Protein AF-A0A8J4CPH7-F1 (afdb_monomer_lite)

Radius of gyration: 21.32 Å; chains: 1; bounding box: 44×26×63 Å

Foldseek 3Di:
DPPPDDDPVVVQADDLQQFKWKWFWAFDQDPVGDTGDIDTGGPDDDDDDPVRVQVVQQVQADKDKDFPPDPDPPDPPPPPDDPDPPPPPPPDDPVRIDIDGPDGDDDGHDDDDCPPTDMDIDDDD

pLDDT: mean 85.83, std 19.49, range [38.91, 98.56]

Sequence (125 aa):
MPAGAEIRLGELLPPAKVREYVTYEGSLTTPPCTEGLLWHVMLHNQKISRAQWTKYKTAVSFKDCDLKNGTGTAGHRRHHHRRLLAEEESAGNPDDYTCKVAAYGFNYRSSQLLYGRTIKLARVN

Structure (mmCIF, N/CA/C/O backbone):
data_AF-A0A8J4CPH7-F1
#
_entry.id   AF-A0A8J4CPH7-F1
#
loop_
_atom_site.group_PDB
_atom_site.id
_atom_site.type_symbol
_atom_site.label_atom_id
_atom_site.label_alt_id
_atom_site.label_comp_id
_atom_site.label_asym_id
_atom_site.label_entity_id
_atom_site.label_seq_id
_atom_site.pdbx_PDB_ins_code
_atom_site.Cartn_x
_atom_site.Cartn_y
_atom_site.Cartn_z
_atom_site.occupancy
_atom_site.B_iso_or_equiv
_atom_site.auth_seq_id
_atom_site.auth_comp_id
_atom_site.auth_asym_id
_atom_site.auth_atom_id
_atom_site.pdbx_PDB_model_num
ATOM 1 N N . MET A 1 1 ? 16.214 -12.696 -2.357 1.00 66.44 1 MET A N 1
ATOM 2 C CA . MET A 1 1 ? 16.879 -12.135 -1.159 1.00 66.44 1 MET A CA 1
ATOM 3 C C . MET A 1 1 ? 18.238 -12.796 -1.017 1.00 66.44 1 MET A C 1
ATOM 5 O O . MET A 1 1 ? 18.342 -13.946 -1.428 1.00 66.44 1 MET A O 1
ATOM 9 N N . PRO A 1 2 ? 19.265 -12.105 -0.501 1.00 84.31 2 PRO A N 1
ATOM 10 C CA . PRO A 1 2 ? 20.546 -12.740 -0.204 1.00 84.31 2 PRO A CA 1
ATOM 11 C C . PRO A 1 2 ? 20.351 -13.954 0.713 1.00 84.31 2 PRO A C 1
ATOM 13 O O . PRO A 1 2 ? 19.439 -13.956 1.543 1.00 84.31 2 PRO A O 1
ATOM 16 N N . ALA A 1 3 ? 21.190 -14.979 0.563 1.00 88.06 3 ALA A N 1
ATOM 17 C CA . ALA A 1 3 ? 21.174 -16.127 1.462 1.00 88.06 3 ALA A CA 1
ATOM 18 C C . ALA A 1 3 ? 21.402 -15.660 2.912 1.00 88.06 3 ALA A C 1
ATOM 20 O O . ALA A 1 3 ? 22.276 -14.834 3.167 1.00 88.06 3 ALA A O 1
ATOM 21 N N . GLY A 1 4 ? 20.581 -16.149 3.844 1.00 92.00 4 GLY A N 1
ATOM 22 C CA . GLY A 1 4 ? 20.634 -15.754 5.256 1.00 92.00 4 GLY A CA 1
ATOM 23 C C . GLY A 1 4 ? 19.980 -14.408 5.592 1.00 92.00 4 GLY A C 1
ATOM 24 O O . GLY A 1 4 ? 20.037 -13.986 6.742 1.00 92.00 4 GLY A O 1
ATOM 25 N N . ALA A 1 5 ? 19.347 -13.723 4.635 1.00 93.25 5 ALA A N 1
ATOM 26 C CA . ALA A 1 5 ? 18.596 -12.509 4.941 1.00 93.25 5 ALA A CA 1
ATOM 27 C C . ALA A 1 5 ? 17.302 -12.834 5.713 1.00 93.25 5 ALA A C 1
ATOM 29 O O . ALA A 1 5 ? 16.463 -13.600 5.239 1.00 93.25 5 ALA A O 1
ATOM 30 N N . GLU A 1 6 ? 17.122 -12.200 6.871 1.00 94.94 6 GLU A N 1
ATOM 31 C CA . GLU A 1 6 ? 15.942 -12.327 7.731 1.00 94.94 6 GLU A CA 1
ATOM 32 C C . GLU A 1 6 ? 15.067 -11.066 7.635 1.00 94.94 6 GLU A C 1
ATOM 34 O O . GLU A 1 6 ? 15.574 -9.943 7.598 1.00 94.94 6 GLU A O 1
ATOM 39 N N . ILE A 1 7 ? 13.742 -11.240 7.619 1.00 94.75 7 ILE A N 1
ATOM 40 C CA . ILE A 1 7 ? 12.777 -10.142 7.738 1.00 94.75 7 ILE A CA 1
ATOM 41 C C . ILE A 1 7 ? 11.922 -10.382 8.978 1.00 94.75 7 ILE A C 1
ATOM 43 O O . ILE A 1 7 ? 11.138 -11.329 9.041 1.00 94.75 7 ILE A O 1
ATOM 47 N N . ARG A 1 8 ? 12.019 -9.474 9.947 1.00 94.38 8 ARG A N 1
ATOM 48 C CA . ARG A 1 8 ? 11.253 -9.536 11.194 1.00 94.38 8 ARG A CA 1
ATOM 49 C C . ARG A 1 8 ? 9.858 -8.951 11.011 1.00 94.38 8 ARG A C 1
ATOM 51 O O . ARG A 1 8 ? 9.594 -7.806 11.366 1.00 94.38 8 ARG A O 1
ATOM 58 N N . LEU A 1 9 ? 8.945 -9.746 10.453 1.00 94.62 9 LEU A N 1
ATOM 59 C CA . LEU A 1 9 ? 7.572 -9.309 10.155 1.00 94.62 9 LEU A CA 1
ATOM 60 C C . LEU A 1 9 ? 6.832 -8.761 11.387 1.00 94.62 9 LEU A C 1
ATOM 62 O O . LEU A 1 9 ? 6.099 -7.782 11.276 1.00 94.62 9 LEU A O 1
ATOM 66 N N . GLY A 1 10 ? 7.058 -9.343 12.569 1.00 95.31 10 GLY A N 1
ATOM 67 C CA . GLY A 1 10 ? 6.442 -8.879 13.816 1.00 95.31 10 GLY A CA 1
ATOM 68 C C . GLY A 1 10 ? 6.849 -7.458 14.225 1.00 95.31 10 GLY A C 1
ATOM 69 O O . GLY A 1 10 ? 6.051 -6.770 14.857 1.00 95.31 10 GLY A O 1
ATOM 70 N N . GLU A 1 11 ? 8.043 -7.006 13.825 1.00 95.00 11 GLU A N 1
ATOM 71 C CA . GLU A 1 11 ? 8.552 -5.648 14.076 1.00 95.00 11 GLU A CA 1
ATOM 72 C C . GLU A 1 11 ? 8.043 -4.631 13.035 1.00 95.00 11 GLU A C 1
ATOM 74 O O . GLU A 1 11 ? 8.071 -3.421 13.267 1.00 95.00 11 GLU A O 1
ATOM 79 N N . LEU A 1 12 ? 7.524 -5.105 11.894 1.00 96.25 12 LEU A N 1
ATOM 80 C CA . LEU A 1 12 ? 6.823 -4.261 10.920 1.00 96.25 12 LEU A CA 1
ATOM 81 C C . LEU A 1 12 ? 5.389 -3.940 11.352 1.00 96.25 12 LEU A C 1
ATOM 83 O O . LEU A 1 12 ? 4.796 -2.992 10.843 1.00 96.25 12 LEU A O 1
ATOM 87 N N . LEU A 1 13 ? 4.824 -4.708 12.283 1.00 96.50 13 LEU A N 1
ATOM 88 C CA . LEU A 1 13 ? 3.544 -4.379 12.896 1.00 96.50 13 LEU A CA 1
ATOM 89 C C . LEU A 1 13 ? 3.743 -3.324 13.992 1.00 96.50 13 LEU A C 1
ATOM 91 O O . LEU A 1 13 ? 4.783 -3.323 14.657 1.00 96.50 13 LEU A O 1
ATOM 95 N N . PRO A 1 14 ? 2.737 -2.473 14.260 1.00 95.94 14 PRO A N 1
ATOM 96 C CA . PRO A 1 14 ? 2.755 -1.637 15.451 1.00 95.94 14 PRO A CA 1
ATOM 97 C C . PRO A 1 14 ? 2.973 -2.488 16.713 1.00 95.94 14 PRO A C 1
ATOM 99 O O . PRO A 1 14 ? 2.555 -3.657 16.753 1.00 95.94 14 PRO A O 1
ATOM 102 N N . PRO A 1 15 ? 3.612 -1.942 17.760 1.00 94.31 15 PRO A N 1
ATOM 103 C CA . PRO A 1 15 ? 3.747 -2.636 19.035 1.00 94.31 15 PRO A CA 1
ATOM 104 C C . PRO A 1 15 ? 2.385 -3.099 19.557 1.00 94.31 15 PRO A C 1
ATOM 106 O O . PRO A 1 15 ? 1.399 -2.388 19.409 1.00 94.31 15 PRO A O 1
ATOM 109 N N . ALA A 1 16 ? 2.324 -4.268 20.201 1.00 92.62 16 ALA A N 1
ATOM 110 C CA . ALA A 1 16 ? 1.059 -4.888 20.624 1.00 92.62 16 ALA A CA 1
ATOM 111 C C . ALA A 1 16 ? 0.149 -3.970 21.465 1.00 92.62 16 ALA A C 1
ATOM 113 O O . ALA A 1 16 ? -1.067 -4.069 21.370 1.00 92.62 16 ALA A O 1
ATOM 114 N N . LYS A 1 17 ? 0.745 -3.047 22.231 1.00 94.12 17 LYS A N 1
ATOM 115 C CA . LYS A 1 17 ? 0.045 -2.064 23.073 1.00 94.12 17 LYS A CA 1
ATOM 116 C C . LYS A 1 17 ? -0.696 -0.968 22.288 1.00 94.12 17 LYS A C 1
ATOM 118 O O . LYS A 1 17 ? -1.429 -0.212 22.902 1.00 94.12 17 LYS A O 1
ATOM 123 N N . VAL A 1 18 ? -0.458 -0.854 20.978 1.00 95.12 18 VAL A N 1
ATOM 124 C CA . VAL A 1 18 ? -1.007 0.186 20.085 1.00 95.12 18 VAL A CA 1
ATOM 125 C C . VAL A 1 18 ? -1.458 -0.412 18.740 1.00 95.12 18 VAL A C 1
ATOM 127 O O . VAL A 1 18 ? -1.173 0.104 17.658 1.00 95.12 18 VAL A O 1
ATOM 130 N N . ARG A 1 19 ? -2.086 -1.594 18.787 1.00 95.94 19 ARG A N 1
ATOM 131 C CA . ARG A 1 19 ? -2.665 -2.286 17.621 1.00 95.94 19 ARG A CA 1
ATOM 132 C C . ARG A 1 19 ? -4.160 -2.019 17.469 1.00 95.94 19 ARG A C 1
ATOM 134 O O . ARG A 1 19 ? -4.928 -2.936 17.191 1.00 95.94 19 ARG A O 1
ATOM 141 N N . GLU A 1 20 ? -4.584 -0.777 17.633 1.00 97.94 20 GLU A N 1
ATOM 142 C CA . GLU A 1 20 ? -5.903 -0.342 17.198 1.00 97.94 20 GLU A CA 1
ATOM 143 C C . GLU A 1 20 ? -5.982 -0.433 15.675 1.00 97.94 20 GLU A C 1
ATOM 145 O O . GLU A 1 20 ? -5.062 -0.028 14.953 1.00 97.94 20 GLU A O 1
ATOM 150 N N . TYR A 1 21 ? -7.092 -0.959 15.171 1.00 98.19 21 TYR A N 1
ATOM 151 C CA . TYR A 1 21 ? -7.318 -1.086 13.739 1.00 98.19 21 TYR A CA 1
ATOM 152 C C . TYR A 1 21 ? -8.775 -0.839 13.386 1.00 98.19 21 TYR A C 1
ATOM 154 O O . TYR A 1 21 ? -9.689 -1.011 14.194 1.00 98.19 21 TYR A O 1
ATOM 162 N N . VAL A 1 22 ? -8.988 -0.459 12.135 1.00 98.38 22 VAL A N 1
ATOM 163 C CA . VAL A 1 22 ? -10.306 -0.447 11.515 1.00 98.38 22 VAL A CA 1
ATOM 164 C C . VAL A 1 22 ? -10.461 -1.700 10.664 1.00 98.38 22 VAL A C 1
ATOM 166 O O . VAL A 1 22 ? -9.536 -2.086 9.947 1.00 98.38 22 VAL A O 1
ATOM 169 N N . THR A 1 23 ? -11.631 -2.330 10.737 1.00 98.50 23 THR A N 1
ATOM 170 C CA . THR A 1 23 ? -11.958 -3.519 9.950 1.00 98.50 23 THR A CA 1
ATOM 171 C C . THR A 1 23 ? -13.245 -3.356 9.153 1.00 98.50 23 THR A C 1
ATOM 173 O O . THR A 1 23 ? -14.194 -2.707 9.607 1.00 98.50 23 THR A O 1
ATOM 176 N N . TYR A 1 24 ? -13.239 -3.903 7.937 1.00 98.19 24 TYR A N 1
ATOM 177 C CA . TYR A 1 24 ? -14.347 -3.876 6.985 1.00 98.19 24 TYR A CA 1
ATOM 178 C C . TYR A 1 24 ? -14.177 -4.976 5.925 1.00 98.19 24 TYR A C 1
ATOM 180 O O . TYR A 1 24 ? -13.063 -5.439 5.668 1.00 98.19 24 TYR A O 1
ATOM 188 N N . GLU A 1 25 ? -15.274 -5.375 5.285 1.00 98.19 25 GLU A N 1
ATOM 189 C CA . GLU A 1 25 ? -15.242 -6.254 4.111 1.00 98.19 25 GLU A CA 1
ATOM 190 C C . GLU A 1 25 ? -14.881 -5.459 2.853 1.00 98.19 25 GLU A C 1
ATOM 192 O O . GLU A 1 25 ? -15.449 -4.398 2.578 1.00 98.19 25 GLU A O 1
ATOM 197 N N . GLY A 1 26 ? -13.933 -5.965 2.073 1.00 97.56 26 GLY A N 1
ATOM 198 C CA . GLY A 1 26 ? -13.431 -5.295 0.883 1.00 97.56 26 GLY A CA 1
ATOM 199 C C . GLY A 1 26 ? -12.973 -6.264 -0.196 1.00 97.56 26 GLY A C 1
ATOM 200 O O . GLY A 1 26 ? -13.411 -7.412 -0.273 1.00 97.56 26 GLY A O 1
ATOM 201 N N . SER A 1 27 ? -12.084 -5.769 -1.052 1.00 98.19 27 SER A N 1
ATOM 202 C CA . SER A 1 27 ? -11.607 -6.477 -2.236 1.00 98.19 27 SER A CA 1
ATOM 203 C C . SER A 1 27 ? -10.089 -6.496 -2.320 1.00 98.19 27 SER A C 1
ATOM 205 O O . SER A 1 27 ? -9.403 -5.776 -1.589 1.00 98.19 27 SER A O 1
ATOM 207 N N . LEU A 1 28 ? -9.561 -7.252 -3.280 1.00 98.44 28 LEU A N 1
ATOM 208 C CA . LEU A 1 28 ? -8.201 -7.046 -3.763 1.00 98.44 28 LEU A CA 1
ATOM 209 C C . LEU A 1 28 ? -8.071 -5.624 -4.337 1.00 98.44 28 LEU A C 1
ATOM 211 O O . LEU A 1 28 ? -8.984 -5.103 -4.991 1.00 98.44 28 LEU A O 1
ATOM 215 N N . THR A 1 29 ? -6.933 -4.975 -4.087 1.00 97.69 29 THR A N 1
ATOM 216 C CA . THR A 1 29 ? -6.614 -3.642 -4.633 1.00 97.69 29 THR A CA 1
ATOM 217 C C . THR A 1 29 ? -5.910 -3.714 -5.988 1.00 97.69 29 THR A C 1
ATOM 219 O O . THR A 1 29 ? -5.656 -2.680 -6.603 1.00 97.69 29 THR A O 1
ATOM 222 N N . THR A 1 30 ? -5.657 -4.926 -6.475 1.00 97.00 30 THR A N 1
ATOM 223 C CA . THR A 1 30 ? -5.124 -5.249 -7.799 1.00 97.00 30 THR A CA 1
ATOM 224 C C . THR A 1 30 ? -6.115 -6.139 -8.551 1.00 97.00 30 THR A C 1
ATOM 226 O O . THR A 1 30 ? -6.896 -6.845 -7.902 1.00 97.00 30 THR A O 1
ATOM 229 N N . PRO A 1 31 ? -6.092 -6.153 -9.898 1.00 97.62 31 PRO A N 1
ATOM 230 C CA . PRO A 1 31 ? -6.845 -7.134 -10.677 1.00 97.62 31 PRO A CA 1
ATOM 231 C C . PRO A 1 31 ? -6.613 -8.565 -10.148 1.00 97.62 31 PRO A C 1
ATOM 233 O O . PRO A 1 31 ? -5.489 -8.872 -9.744 1.00 97.62 31 PRO A O 1
ATOM 236 N N . PRO A 1 32 ? -7.652 -9.421 -10.090 1.00 96.69 32 PRO A N 1
ATOM 237 C CA . PRO A 1 32 ? -9.006 -9.231 -10.628 1.00 96.69 32 PRO A CA 1
ATOM 238 C C . PRO A 1 32 ? -9.977 -8.458 -9.710 1.00 96.69 32 PRO A C 1
ATOM 240 O O . PRO A 1 32 ? -11.171 -8.425 -9.985 1.00 96.69 32 PRO A O 1
ATOM 243 N N . CYS A 1 33 ? -9.500 -7.812 -8.639 1.00 96.56 33 CYS A N 1
ATOM 244 C CA . CYS A 1 33 ? -10.325 -7.015 -7.719 1.00 96.56 33 CYS A CA 1
ATOM 245 C C . CYS A 1 33 ? -11.420 -7.818 -6.985 1.00 96.56 33 CYS A C 1
ATOM 247 O O . CYS A 1 33 ? -12.439 -7.244 -6.609 1.00 96.56 33 CYS A O 1
ATOM 249 N N . THR A 1 34 ? -11.217 -9.122 -6.769 1.00 97.56 34 THR A N 1
ATOM 250 C CA . THR A 1 34 ? -12.178 -10.013 -6.094 1.00 97.56 34 THR A CA 1
ATOM 251 C C . THR A 1 34 ? -12.548 -9.512 -4.698 1.00 97.56 34 THR A C 1
ATOM 253 O O . THR A 1 34 ? -11.669 -9.100 -3.938 1.00 97.56 34 THR A O 1
ATOM 256 N N . GLU A 1 35 ? -13.842 -9.547 -4.375 1.00 98.19 35 GLU A N 1
ATOM 257 C CA . GLU A 1 35 ? -14.413 -9.164 -3.075 1.00 98.19 35 GLU A CA 1
ATOM 258 C C . GLU A 1 35 ? -14.415 -10.325 -2.061 1.00 98.19 35 GLU A C 1
ATOM 260 O O . GLU A 1 35 ? -14.059 -11.454 -2.393 1.00 98.19 35 GLU A O 1
ATOM 265 N N . GLY A 1 36 ? -14.808 -10.046 -0.813 1.00 96.06 36 GLY A N 1
ATOM 266 C CA . GLY A 1 36 ? -14.917 -11.043 0.262 1.00 96.06 36 GLY A CA 1
ATOM 267 C C . GLY A 1 36 ? -13.709 -11.105 1.203 1.00 96.06 36 GLY A C 1
ATOM 268 O O . GLY A 1 36 ? -13.612 -12.012 2.026 1.00 96.06 36 GLY A O 1
ATOM 269 N N . LEU A 1 37 ? -12.782 -10.146 1.108 1.00 97.81 37 LEU A N 1
ATOM 270 C CA . LEU A 1 37 ? -11.631 -10.052 2.011 1.00 97.81 37 LEU A CA 1
ATOM 271 C C . LEU A 1 37 ? -11.970 -9.222 3.250 1.00 97.81 37 LEU A C 1
ATOM 273 O O . LEU A 1 37 ? -12.471 -8.105 3.131 1.00 97.81 37 LEU A O 1
ATOM 277 N N . LEU A 1 38 ? -11.611 -9.721 4.434 1.00 98.38 38 LEU A N 1
ATOM 278 C CA . LEU A 1 38 ? -11.700 -8.961 5.680 1.00 98.38 38 LEU A CA 1
ATOM 279 C C . LEU A 1 38 ? -10.431 -8.121 5.890 1.00 98.38 38 LEU A C 1
ATOM 281 O O . LEU A 1 38 ? -9.363 -8.641 6.226 1.00 98.38 38 LEU A O 1
ATOM 285 N N . TRP A 1 39 ? -10.545 -6.808 5.710 1.00 98.56 39 TRP A N 1
ATOM 286 C CA . TRP A 1 39 ? -9.432 -5.877 5.879 1.00 98.56 39 TRP A CA 1
ATOM 287 C C . TRP A 1 39 ? -9.185 -5.533 7.348 1.00 98.56 39 TRP A C 1
ATOM 289 O O . TRP A 1 39 ? -10.118 -5.388 8.134 1.00 98.56 39 TRP A O 1
ATOM 299 N N . HIS A 1 40 ? -7.910 -5.349 7.693 1.00 98.25 40 HIS A N 1
ATOM 300 C CA . HIS A 1 40 ? -7.451 -4.826 8.979 1.00 98.25 40 HIS A CA 1
ATOM 301 C C . HIS A 1 40 ? -6.460 -3.695 8.704 1.00 98.25 40 HIS A C 1
ATOM 303 O O . HIS A 1 40 ? -5.327 -3.937 8.287 1.00 98.25 40 HIS A O 1
ATOM 309 N N . VAL A 1 41 ? -6.895 -2.452 8.897 1.00 98.06 41 VAL A N 1
ATOM 310 C CA . VAL A 1 41 ? -6.060 -1.263 8.694 1.00 98.06 41 VAL A CA 1
ATOM 311 C C . VAL A 1 41 ? -5.620 -0.747 10.056 1.00 98.06 41 VAL A C 1
ATOM 313 O O . VAL A 1 41 ? -6.428 -0.191 10.798 1.00 98.06 41 VAL A O 1
ATOM 316 N N . MET A 1 42 ? -4.346 -0.958 10.387 1.00 98.12 42 MET A N 1
ATOM 317 C CA . MET A 1 42 ? -3.742 -0.474 11.632 1.00 98.12 42 MET A CA 1
ATOM 318 C C . MET A 1 42 ? -3.760 1.059 11.677 1.00 98.12 42 MET A C 1
ATOM 320 O O . MET A 1 42 ? -3.424 1.707 10.686 1.00 98.12 42 MET A O 1
ATOM 324 N N . LEU A 1 43 ? -4.126 1.637 12.822 1.00 97.38 43 LEU A N 1
ATOM 325 C CA . LEU A 1 43 ? -4.227 3.093 12.990 1.00 97.38 43 LEU A CA 1
ATOM 326 C C . LEU A 1 43 ? -2.897 3.759 13.357 1.00 97.38 43 LEU A C 1
ATOM 328 O O . LEU A 1 43 ? -2.708 4.950 13.110 1.00 97.38 43 LEU A O 1
ATOM 332 N N . HIS A 1 44 ? -1.966 2.996 13.926 1.00 96.81 44 HIS A N 1
ATOM 333 C CA . HIS A 1 44 ? -0.632 3.476 14.265 1.00 96.81 44 HIS A CA 1
ATOM 334 C C . HIS A 1 44 ? 0.352 3.196 13.124 1.00 96.81 44 HIS A C 1
ATOM 336 O O . HIS A 1 44 ? 0.599 2.049 12.759 1.00 96.81 44 HIS A O 1
ATOM 342 N N . ASN A 1 45 ? 0.929 4.260 12.560 1.00 95.75 45 ASN A N 1
ATOM 343 C CA . ASN A 1 45 ? 1.859 4.171 11.434 1.00 95.75 45 ASN A CA 1
ATOM 344 C C . ASN A 1 45 ? 3.277 3.807 11.893 1.00 95.75 45 ASN A C 1
ATOM 346 O O . ASN A 1 45 ? 3.806 4.403 12.834 1.00 95.75 45 ASN A O 1
ATOM 350 N N . GLN A 1 46 ? 3.942 2.930 11.141 1.00 96.62 46 GLN A N 1
ATOM 351 C CA . GLN A 1 46 ? 5.387 2.733 11.253 1.00 96.62 46 GLN A CA 1
ATOM 352 C C . GLN A 1 46 ? 6.154 3.815 10.482 1.00 96.62 46 GLN A C 1
ATOM 354 O O . GLN A 1 46 ? 5.634 4.461 9.570 1.00 96.62 46 GLN A O 1
ATOM 359 N N . LYS A 1 47 ? 7.422 4.019 10.848 1.00 96.75 47 LYS A N 1
ATOM 360 C CA . LYS A 1 47 ? 8.274 5.053 10.250 1.00 96.75 47 LYS A CA 1
ATOM 361 C C . LYS A 1 47 ? 9.097 4.492 9.093 1.00 96.75 47 LYS A C 1
ATOM 363 O O . LYS A 1 47 ? 9.677 3.417 9.195 1.00 96.75 47 LYS A O 1
ATOM 368 N N . ILE A 1 48 ? 9.221 5.284 8.033 1.00 97.88 48 ILE A N 1
ATOM 369 C CA . ILE A 1 48 ? 10.163 5.067 6.933 1.00 97.88 48 ILE A CA 1
ATOM 370 C C . ILE A 1 48 ? 11.047 6.309 6.790 1.00 97.88 48 ILE A C 1
ATOM 372 O O . ILE A 1 48 ? 10.564 7.441 6.839 1.00 97.88 48 ILE A O 1
ATOM 376 N N . SER A 1 49 ? 12.357 6.116 6.637 1.00 98.50 49 SER A N 1
ATOM 377 C CA . SER A 1 49 ? 13.279 7.229 6.385 1.00 98.50 49 SER A CA 1
ATOM 378 C C . SER A 1 49 ? 13.091 7.800 4.977 1.00 98.50 49 SER A C 1
ATOM 380 O O . SER A 1 49 ? 12.667 7.111 4.046 1.00 98.50 49 SER A O 1
ATOM 382 N N . ARG A 1 50 ? 13.499 9.057 4.772 1.00 98.44 50 ARG A N 1
ATOM 383 C CA . ARG A 1 50 ? 13.439 9.691 3.446 1.00 98.44 50 ARG A CA 1
ATOM 384 C C . ARG A 1 50 ? 14.272 8.944 2.397 1.00 98.44 50 ARG A C 1
ATOM 386 O O . ARG A 1 50 ? 13.840 8.828 1.256 1.00 98.44 50 ARG A O 1
ATOM 393 N N . ALA A 1 51 ? 15.422 8.392 2.789 1.00 98.44 51 ALA A N 1
ATOM 394 C CA . ALA A 1 51 ? 16.265 7.592 1.902 1.00 98.44 51 ALA A CA 1
ATOM 395 C C . ALA A 1 51 ? 15.573 6.290 1.462 1.00 98.44 51 ALA A C 1
ATOM 397 O O . ALA A 1 51 ? 15.596 5.953 0.278 1.00 98.44 51 ALA A O 1
ATOM 398 N N . GLN A 1 52 ? 14.918 5.580 2.387 1.00 98.38 52 GLN A N 1
ATOM 399 C CA . GLN A 1 52 ? 14.132 4.386 2.056 1.00 98.38 52 GLN A CA 1
ATOM 400 C C . GLN A 1 52 ? 12.941 4.728 1.152 1.00 98.38 52 GLN A C 1
ATOM 402 O O . GLN A 1 52 ? 12.713 4.031 0.167 1.00 98.38 52 GLN A O 1
ATOM 407 N N . TRP A 1 53 ? 12.228 5.824 1.431 1.00 98.31 53 TRP A N 1
ATOM 408 C CA . TRP A 1 53 ? 11.113 6.277 0.595 1.00 98.31 53 TRP A CA 1
ATOM 409 C C . TRP A 1 53 ? 11.546 6.575 -0.844 1.00 98.31 53 TRP A C 1
ATOM 411 O O . TRP A 1 53 ? 10.895 6.146 -1.796 1.00 98.31 53 TRP A O 1
ATOM 421 N N . THR A 1 54 ? 12.677 7.261 -1.022 1.00 98.12 54 THR A N 1
ATOM 422 C CA . THR A 1 54 ? 13.248 7.499 -2.352 1.00 98.12 54 THR A CA 1
ATOM 423 C C . THR A 1 54 ? 13.601 6.187 -3.049 1.00 98.12 54 THR A C 1
ATOM 425 O O . THR A 1 54 ? 13.184 5.993 -4.187 1.00 98.12 54 THR A O 1
ATOM 428 N N . LYS A 1 55 ? 14.288 5.258 -2.367 1.00 98.06 55 LYS A N 1
ATOM 429 C CA . LYS A 1 55 ? 14.619 3.937 -2.933 1.00 98.06 55 LYS A CA 1
ATOM 430 C C . LYS A 1 55 ? 13.371 3.184 -3.397 1.00 98.06 55 LYS A C 1
ATOM 432 O O . LYS A 1 55 ? 13.375 2.644 -4.498 1.00 98.06 55 LYS A O 1
ATOM 437 N N . TYR A 1 56 ? 12.304 3.196 -2.598 1.00 98.25 56 TYR A N 1
ATOM 438 C CA . TYR A 1 56 ? 11.032 2.572 -2.957 1.00 98.25 56 TYR A CA 1
ATOM 439 C C . TYR A 1 56 ? 10.432 3.188 -4.227 1.00 98.25 56 TYR A C 1
ATOM 441 O O . TYR A 1 56 ? 10.186 2.474 -5.194 1.00 98.25 56 TYR A O 1
ATOM 449 N N . LYS A 1 57 ? 10.274 4.517 -4.270 1.00 98.00 57 LYS A N 1
ATOM 450 C CA . LYS A 1 57 ? 9.720 5.224 -5.438 1.00 98.00 57 LYS A CA 1
ATOM 451 C C . LYS A 1 57 ? 10.543 5.043 -6.715 1.00 98.00 57 LYS A C 1
ATOM 453 O O . LYS A 1 57 ? 9.983 5.061 -7.808 1.00 98.00 57 LYS A O 1
ATOM 458 N N . THR A 1 58 ? 11.861 4.906 -6.583 1.00 97.25 58 THR A N 1
ATOM 459 C CA . THR A 1 58 ? 12.752 4.564 -7.698 1.00 97.25 58 THR A CA 1
ATOM 460 C C . THR A 1 58 ? 12.548 3.119 -8.144 1.00 97.25 58 THR A C 1
ATOM 462 O O . THR A 1 58 ? 12.539 2.851 -9.341 1.00 97.25 58 THR A O 1
ATOM 465 N N . ALA A 1 59 ? 12.359 2.179 -7.216 1.00 96.88 59 ALA A N 1
ATOM 466 C CA . ALA A 1 59 ? 12.120 0.778 -7.556 1.00 96.88 59 ALA A CA 1
ATOM 467 C C . ALA A 1 59 ? 10.796 0.583 -8.319 1.00 96.88 59 ALA A C 1
ATOM 469 O O . ALA A 1 59 ? 10.754 -0.210 -9.256 1.00 96.88 59 ALA A O 1
ATOM 470 N N . VAL A 1 60 ? 9.753 1.350 -7.978 1.00 96.94 60 VAL A N 1
ATOM 471 C CA . VAL A 1 60 ? 8.448 1.350 -8.675 1.00 96.94 60 VAL A CA 1
ATOM 472 C C . VAL A 1 60 ? 8.329 2.446 -9.745 1.00 96.94 60 VAL A C 1
ATOM 474 O O . VAL A 1 60 ? 7.229 2.893 -10.053 1.00 96.94 60 VAL A O 1
ATOM 477 N N . SER A 1 61 ? 9.457 2.931 -10.265 1.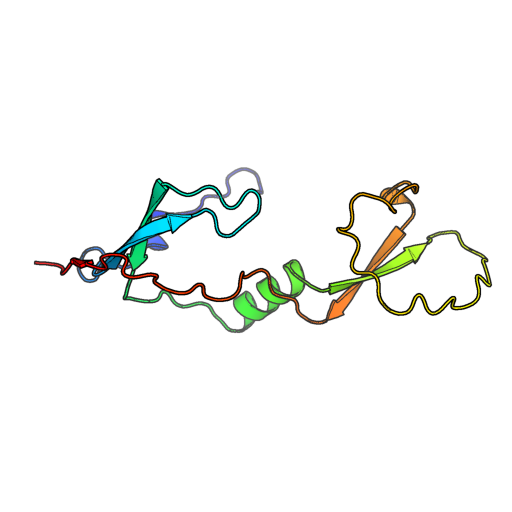00 96.50 61 SER A N 1
ATOM 478 C CA . SER A 1 61 ? 9.520 4.069 -11.187 1.00 96.50 61 SER A CA 1
ATOM 479 C C . SER A 1 61 ? 8.870 3.832 -12.546 1.00 96.50 61 SER A C 1
ATOM 481 O O . SER A 1 61 ? 8.772 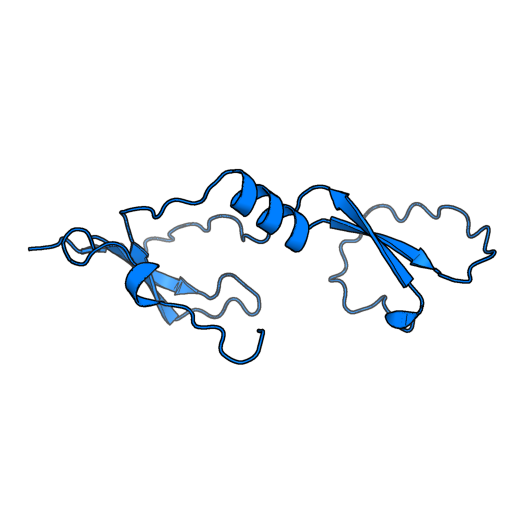2.706 -13.035 1.00 96.50 61 SER A O 1
ATOM 483 N N . PHE A 1 62 ? 8.520 4.941 -13.199 1.00 94.00 62 PHE A N 1
ATOM 484 C CA . PHE A 1 62 ? 8.334 4.957 -14.644 1.00 94.00 62 PHE A CA 1
ATOM 485 C C . PHE A 1 62 ? 9.702 4.842 -15.316 1.00 94.00 62 PHE A C 1
ATOM 487 O O . PHE A 1 62 ? 10.643 5.555 -14.943 1.00 94.00 62 PHE A O 1
ATOM 494 N N . LYS A 1 63 ? 9.810 3.941 -16.291 1.00 92.75 63 LYS A N 1
ATOM 495 C CA . LYS A 1 63 ? 11.045 3.688 -17.029 1.00 92.75 63 LYS A CA 1
ATOM 496 C C . LYS A 1 63 ? 10.897 4.137 -18.475 1.00 92.75 63 LYS A C 1
ATOM 498 O O . LYS A 1 63 ? 9.847 3.921 -19.070 1.00 92.75 63 LYS A O 1
ATOM 503 N N . ASP A 1 64 ? 11.956 4.736 -18.995 1.00 93.25 64 ASP A N 1
ATOM 504 C CA . ASP A 1 64 ? 12.131 5.022 -20.416 1.00 93.25 64 ASP A CA 1
ATOM 505 C C . ASP A 1 64 ? 13.076 3.969 -20.998 1.00 93.25 64 ASP A C 1
ATOM 507 O O . ASP A 1 64 ? 14.099 3.664 -20.375 1.00 93.25 64 ASP A O 1
ATOM 511 N N . CYS A 1 65 ? 12.698 3.343 -22.109 1.00 91.25 65 CYS A N 1
ATOM 512 C CA . CYS A 1 65 ? 13.345 2.139 -22.627 1.00 91.25 65 CYS A CA 1
ATOM 513 C C . CYS A 1 65 ? 13.681 2.290 -24.108 1.00 91.25 65 CYS A C 1
ATOM 515 O O . CYS A 1 65 ? 12.788 2.479 -24.929 1.00 91.25 65 CYS A O 1
ATOM 517 N N . ASP A 1 66 ? 14.954 2.087 -24.441 1.00 89.12 66 ASP A N 1
ATOM 518 C CA . ASP A 1 66 ? 15.463 2.125 -25.811 1.00 89.12 66 ASP A CA 1
ATOM 519 C C . ASP A 1 66 ? 15.861 0.722 -26.285 1.00 89.12 66 ASP A C 1
ATOM 521 O O . ASP A 1 66 ? 16.335 -0.100 -25.496 1.00 89.12 66 ASP A O 1
ATOM 525 N N . LEU A 1 67 ? 15.723 0.446 -27.584 1.00 88.12 67 LEU A N 1
ATOM 526 C CA . LEU A 1 67 ? 16.258 -0.775 -28.198 1.00 88.12 67 LEU A CA 1
ATOM 527 C C . LEU A 1 67 ? 17.791 -0.734 -28.205 1.00 88.12 67 LEU A C 1
ATOM 529 O O . LEU A 1 67 ? 18.384 0.239 -28.666 1.00 88.12 67 LEU A O 1
ATOM 533 N N . LYS A 1 68 ? 18.444 -1.819 -27.774 1.00 83.44 68 LYS A N 1
ATOM 534 C CA . LYS A 1 68 ? 19.914 -1.925 -27.709 1.00 83.44 68 LYS A CA 1
ATOM 535 C C . LYS A 1 68 ? 20.599 -1.716 -29.066 1.00 83.44 68 LYS A C 1
ATOM 537 O O . LYS A 1 68 ? 21.647 -1.084 -29.115 1.00 83.44 68 LYS A O 1
ATOM 542 N N . ASN A 1 69 ? 19.997 -2.220 -30.148 1.00 73.19 69 ASN A N 1
ATOM 543 C CA . ASN A 1 69 ? 20.590 -2.249 -31.495 1.00 73.19 69 ASN A CA 1
ATOM 544 C C . ASN A 1 69 ? 19.741 -1.536 -32.565 1.00 73.19 69 ASN A C 1
ATOM 546 O O . ASN A 1 69 ? 19.946 -1.737 -33.762 1.00 73.19 69 ASN A O 1
ATOM 550 N N . GLY A 1 70 ? 18.766 -0.719 -32.165 1.00 57.38 70 GLY A N 1
ATOM 551 C CA . GLY A 1 70 ? 17.932 0.010 -33.115 1.00 57.38 70 GLY A CA 1
ATOM 552 C C . GLY A 1 70 ? 18.662 1.213 -33.713 1.00 57.38 70 GLY A C 1
ATOM 553 O O . GLY A 1 70 ? 18.574 2.306 -33.168 1.00 57.38 70 GLY A O 1
ATOM 554 N N . THR A 1 71 ? 19.283 1.070 -34.886 1.00 52.50 71 THR A N 1
ATOM 555 C CA . THR A 1 71 ? 19.600 2.194 -35.800 1.00 52.50 71 THR A CA 1
ATOM 556 C C . THR A 1 71 ? 18.350 2.705 -36.536 1.00 52.50 71 THR A C 1
ATOM 558 O O . THR A 1 71 ? 18.398 3.111 -37.695 1.00 52.50 71 THR A O 1
ATOM 561 N N . GLY A 1 72 ? 17.194 2.676 -35.874 1.00 46.00 72 GLY A N 1
ATOM 562 C CA . GLY A 1 72 ? 15.919 3.051 -36.461 1.00 46.00 72 GLY A CA 1
ATOM 563 C C . GLY A 1 72 ? 15.589 4.507 -36.183 1.00 46.00 72 GLY A C 1
ATOM 564 O O . GLY A 1 72 ? 15.127 4.843 -35.097 1.00 46.00 72 GLY A O 1
ATOM 565 N N . THR A 1 73 ? 15.703 5.352 -37.203 1.00 46.16 73 THR A N 1
ATOM 566 C CA . THR A 1 73 ? 14.851 6.535 -37.385 1.00 46.16 73 THR A CA 1
ATOM 567 C C . THR A 1 73 ? 13.388 6.095 -37.541 1.00 46.16 73 THR A C 1
ATOM 569 O O . THR A 1 73 ? 12.766 6.258 -38.587 1.00 46.16 73 THR A O 1
ATOM 572 N N . ALA A 1 74 ? 12.806 5.497 -36.503 1.00 44.84 74 ALA A N 1
ATOM 573 C CA . ALA A 1 74 ? 11.382 5.217 -36.451 1.00 44.84 74 ALA A CA 1
ATOM 574 C C . ALA A 1 74 ? 10.696 6.493 -35.961 1.00 44.84 74 ALA A C 1
ATOM 576 O O . ALA A 1 74 ? 10.694 6.804 -34.771 1.00 44.84 74 ALA A O 1
ATOM 577 N N . GLY A 1 75 ? 10.196 7.283 -36.914 1.00 40.81 75 GLY A N 1
ATOM 578 C CA . GLY A 1 75 ? 9.520 8.544 -36.646 1.00 40.81 75 GLY A CA 1
ATOM 579 C C . GLY A 1 75 ? 8.495 8.417 -35.522 1.00 40.81 75 GLY A C 1
ATOM 580 O O . GLY A 1 75 ? 7.739 7.449 -35.464 1.00 40.81 75 GLY A O 1
ATOM 581 N N . HIS A 1 76 ? 8.471 9.423 -34.647 1.00 43.09 76 HIS A N 1
ATOM 582 C CA . HIS A 1 76 ? 7.462 9.608 -33.612 1.00 43.09 76 HIS A CA 1
ATOM 583 C C . HIS A 1 76 ? 6.047 9.552 -34.207 1.00 43.09 76 HIS A C 1
ATOM 585 O O . HIS A 1 76 ? 5.448 10.580 -34.533 1.00 43.09 76 HIS A O 1
ATOM 591 N N . ARG A 1 77 ? 5.461 8.359 -34.315 1.00 44.94 77 ARG A N 1
ATOM 592 C CA . ARG A 1 77 ? 4.016 8.229 -34.446 1.00 44.94 77 ARG A CA 1
ATOM 593 C C . ARG A 1 77 ? 3.437 8.526 -33.075 1.00 44.94 77 ARG A C 1
ATOM 595 O O . ARG A 1 77 ? 3.444 7.696 -32.173 1.00 44.94 77 ARG A O 1
ATOM 602 N N . ARG A 1 78 ? 2.979 9.769 -32.916 1.00 42.69 78 ARG A N 1
ATOM 603 C CA . ARG A 1 78 ? 2.135 10.194 -31.800 1.00 42.69 78 ARG A CA 1
ATOM 604 C C . ARG A 1 78 ? 0.858 9.358 -31.833 1.00 42.69 78 ARG A C 1
ATOM 606 O O . ARG A 1 78 ? -0.110 9.722 -32.496 1.00 42.69 78 ARG A O 1
ATOM 613 N N . HIS A 1 79 ? 0.860 8.230 -31.136 1.00 38.91 79 HIS A N 1
ATOM 614 C CA . HIS A 1 79 ? -0.358 7.486 -30.859 1.00 38.91 79 HIS A CA 1
ATOM 615 C C . HIS A 1 79 ? -1.141 8.262 -29.798 1.00 38.91 79 HIS A C 1
ATOM 617 O O . HIS A 1 79 ? -0.954 8.115 -28.592 1.00 38.91 79 HIS A O 1
ATOM 623 N N . HIS A 1 80 ? -1.985 9.174 -30.275 1.00 40.62 80 HIS A N 1
ATOM 624 C CA . HIS A 1 80 ? -2.978 9.847 -29.457 1.00 40.62 80 HIS A CA 1
ATOM 625 C C . HIS A 1 80 ? -3.997 8.811 -28.953 1.00 40.62 80 HIS A C 1
ATOM 627 O O . HIS A 1 80 ? -4.695 8.177 -29.735 1.00 40.62 80 HIS A O 1
ATOM 633 N N . HIS A 1 81 ? -4.067 8.672 -27.629 1.00 40.81 81 HIS A N 1
ATOM 634 C CA . HIS A 1 81 ? -5.202 8.152 -26.861 1.00 40.81 81 HIS A CA 1
ATOM 635 C C . HIS A 1 81 ? -5.770 6.776 -27.251 1.00 40.81 81 HIS A C 1
ATOM 637 O O . HIS A 1 81 ? -6.903 6.661 -27.709 1.00 40.81 81 HIS A O 1
ATOM 643 N N . ARG A 1 82 ? -5.069 5.702 -26.874 1.00 40.53 82 ARG A N 1
ATOM 644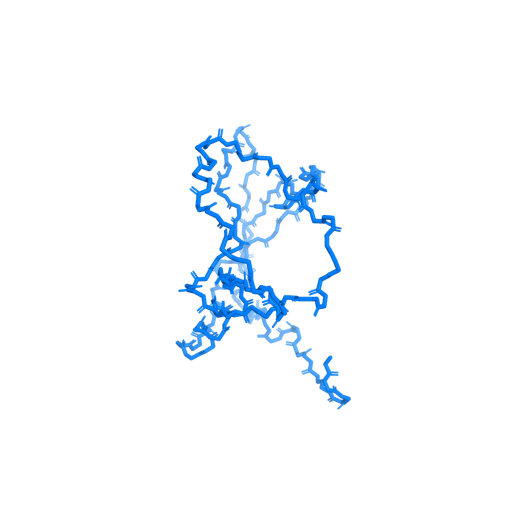 C CA . ARG A 1 82 ? -5.746 4.466 -26.455 1.00 40.53 82 ARG A CA 1
ATOM 645 C C . ARG A 1 82 ? -4.930 3.798 -25.354 1.00 40.53 82 ARG A C 1
ATOM 647 O O . ARG A 1 82 ? -3.865 3.253 -25.602 1.00 40.53 82 ARG A O 1
ATOM 654 N N . ARG A 1 83 ? -5.425 3.868 -24.116 1.00 45.91 83 ARG A N 1
ATOM 655 C CA . ARG A 1 83 ? -4.898 3.087 -22.989 1.00 45.91 83 ARG A CA 1
ATOM 656 C C . ARG A 1 83 ? -5.383 1.647 -23.165 1.00 45.91 83 ARG A C 1
ATOM 658 O O . ARG A 1 83 ? -6.315 1.223 -22.490 1.00 45.91 83 ARG A O 1
ATOM 665 N N . LEU A 1 84 ? -4.817 0.940 -24.140 1.00 41.91 84 LEU A N 1
ATOM 666 C CA . LEU A 1 84 ? -4.862 -0.516 -24.148 1.00 41.91 84 LEU A CA 1
ATOM 667 C C . LEU A 1 84 ? -4.086 -0.980 -22.911 1.00 41.91 84 LEU A C 1
ATOM 669 O O . LEU A 1 84 ? -3.023 -0.441 -22.597 1.00 41.91 84 LEU A O 1
ATOM 673 N N . LEU A 1 85 ? -4.670 -1.906 -22.151 1.00 41.72 85 LEU A N 1
ATOM 674 C CA . LEU A 1 85 ? -3.937 -2.636 -21.123 1.00 41.72 85 LEU A CA 1
ATOM 675 C C . LEU A 1 85 ? -2.715 -3.256 -21.812 1.00 41.72 85 LEU A C 1
ATOM 677 O O . LEU A 1 85 ? -2.835 -3.763 -22.923 1.00 41.72 85 LEU A O 1
ATOM 681 N N . ALA A 1 86 ? -1.544 -3.122 -21.194 1.00 44.69 86 ALA A N 1
ATOM 682 C CA . ALA A 1 86 ? -0.238 -3.458 -21.759 1.00 44.69 86 ALA A CA 1
ATOM 683 C C . ALA A 1 86 ? -0.009 -4.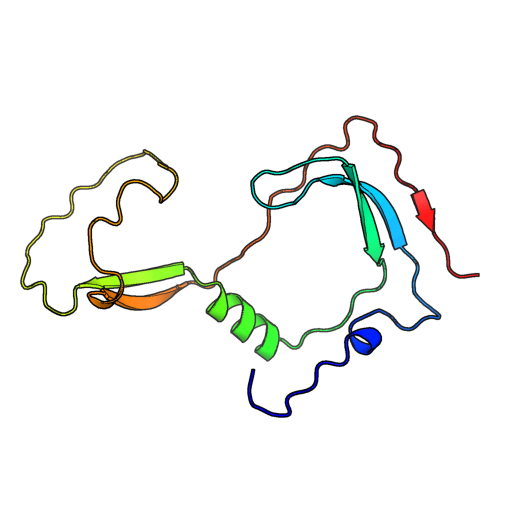978 -21.907 1.00 44.69 86 ALA A C 1
ATOM 685 O O . ALA A 1 86 ? 1.002 -5.497 -21.449 1.00 44.69 86 ALA A O 1
ATOM 686 N N . GLU A 1 87 ? -0.955 -5.692 -22.512 1.00 46.03 87 GLU A N 1
ATOM 687 C CA . GLU A 1 87 ? -0.839 -7.113 -22.847 1.00 46.03 87 GLU A CA 1
ATOM 688 C C . GLU A 1 87 ? -0.750 -7.351 -24.365 1.00 46.03 87 GLU A C 1
ATOM 690 O O . GLU A 1 87 ? -0.277 -8.404 -24.770 1.00 46.03 87 GLU A O 1
ATOM 695 N N . GLU A 1 88 ? -1.104 -6.379 -25.220 1.00 47.28 88 GLU A N 1
ATOM 696 C CA . GLU A 1 88 ? -1.186 -6.600 -26.680 1.00 47.28 88 GLU A CA 1
ATOM 697 C C . GLU A 1 88 ? -0.041 -6.016 -27.536 1.00 47.28 88 GLU A C 1
ATOM 699 O O . GLU A 1 88 ? -0.061 -6.194 -28.749 1.00 47.28 88 GLU A O 1
ATOM 704 N N . GLU A 1 89 ? 0.991 -5.376 -26.969 1.00 48.41 89 GLU A N 1
ATOM 705 C CA . GLU A 1 89 ? 2.052 -4.734 -27.782 1.00 48.41 89 GLU A CA 1
ATOM 706 C C . GLU A 1 89 ? 3.508 -5.057 -27.401 1.00 48.41 89 GLU A C 1
ATOM 708 O O . GLU A 1 89 ? 4.427 -4.377 -27.848 1.00 48.41 89 GLU A O 1
ATOM 713 N N . SER A 1 90 ? 3.787 -6.113 -26.634 1.00 52.66 90 SER A N 1
ATOM 714 C CA . SER A 1 90 ? 5.178 -6.556 -26.428 1.00 52.66 90 SER A CA 1
ATOM 715 C C . SER A 1 90 ? 5.514 -7.765 -27.299 1.00 52.66 90 SER A C 1
ATOM 717 O O . SER A 1 90 ? 5.775 -8.854 -26.798 1.00 52.66 90 SER A O 1
ATOM 719 N N . ALA A 1 91 ? 5.499 -7.577 -28.620 1.00 55.03 91 ALA A N 1
ATOM 720 C CA . ALA A 1 91 ? 5.951 -8.586 -29.585 1.00 55.03 91 ALA A CA 1
ATOM 721 C C . ALA A 1 91 ? 7.493 -8.709 -29.682 1.00 55.03 91 ALA A C 1
ATOM 723 O O . ALA A 1 91 ? 7.995 -9.485 -30.491 1.00 55.03 91 ALA A O 1
ATOM 724 N N . GLY A 1 92 ? 8.252 -7.938 -28.894 1.00 68.44 92 GLY A N 1
ATOM 725 C CA . GLY A 1 92 ? 9.716 -7.990 -28.836 1.00 68.44 92 GLY A CA 1
ATOM 726 C C . GLY A 1 92 ? 10.235 -8.778 -27.632 1.00 68.44 92 GLY A C 1
ATOM 727 O O . GLY A 1 92 ? 9.562 -8.874 -26.606 1.00 68.44 92 GLY A O 1
ATOM 728 N N . ASN A 1 93 ? 11.451 -9.318 -27.738 1.00 82.69 93 ASN A N 1
ATOM 729 C CA . ASN A 1 93 ? 12.139 -9.941 -26.609 1.00 82.69 93 ASN A CA 1
ATOM 730 C C . ASN A 1 93 ? 12.457 -8.865 -25.542 1.00 82.69 93 ASN A C 1
ATOM 732 O O . ASN A 1 93 ? 13.117 -7.877 -25.873 1.00 82.69 93 ASN A O 1
ATOM 736 N N . PRO A 1 94 ? 12.033 -9.019 -24.269 1.00 84.81 94 PRO A N 1
ATOM 737 C CA . PRO A 1 94 ? 12.329 -8.052 -23.207 1.00 84.81 94 PRO A CA 1
ATOM 738 C C . PRO A 1 94 ? 13.823 -7.749 -23.035 1.00 84.81 94 PRO A C 1
ATOM 740 O O . PRO A 1 94 ? 14.184 -6.640 -22.635 1.00 84.81 94 PRO A O 1
ATOM 743 N N . ASP A 1 95 ? 14.689 -8.706 -23.375 1.00 88.56 95 ASP A N 1
ATOM 744 C CA . ASP A 1 95 ? 16.139 -8.553 -23.271 1.00 88.56 95 ASP A CA 1
ATOM 745 C C . ASP A 1 95 ? 16.737 -7.608 -24.326 1.00 88.56 95 ASP A C 1
ATOM 747 O O . ASP A 1 95 ? 17.882 -7.177 -24.171 1.00 88.56 95 ASP A O 1
ATOM 751 N N . ASP A 1 96 ? 15.988 -7.222 -25.361 1.00 90.69 96 ASP A N 1
ATOM 752 C CA . ASP A 1 96 ? 16.469 -6.320 -26.417 1.00 90.69 96 ASP A CA 1
ATOM 753 C C . ASP A 1 96 ? 16.426 -4.840 -26.009 1.00 90.69 96 ASP A C 1
ATOM 755 O O . ASP A 1 96 ? 16.950 -3.979 -26.722 1.00 90.69 96 ASP A O 1
ATOM 759 N N . TYR A 1 97 ? 15.849 -4.525 -24.848 1.00 88.38 97 TYR A N 1
ATOM 760 C CA . TYR A 1 97 ? 15.669 -3.158 -24.367 1.00 88.38 97 TYR A CA 1
ATOM 761 C C . TYR A 1 97 ? 16.658 -2.798 -23.254 1.00 88.38 97 TYR A C 1
ATOM 763 O O . TYR A 1 97 ? 17.039 -3.618 -22.416 1.00 88.38 97 TYR A O 1
ATOM 771 N N . THR A 1 98 ? 17.063 -1.530 -23.218 1.00 93.25 98 THR A N 1
ATOM 772 C CA . THR A 1 98 ? 17.769 -0.919 -22.089 1.00 93.25 98 THR A CA 1
ATOM 773 C C . THR A 1 98 ? 16.885 0.158 -21.488 1.00 93.25 98 THR A C 1
ATOM 775 O O . THR A 1 98 ? 16.587 1.154 -22.138 1.00 93.25 98 THR A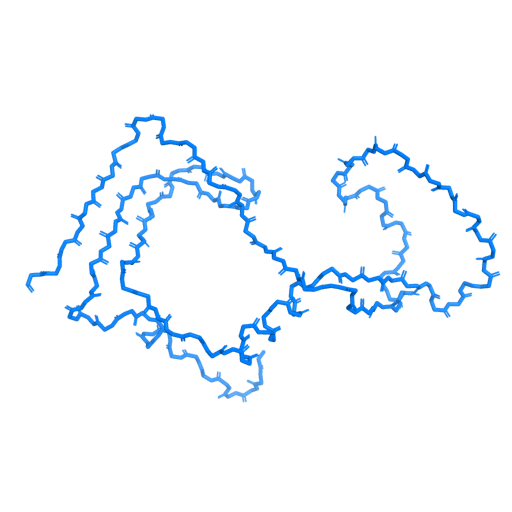 O 1
ATOM 778 N N . CYS A 1 99 ? 16.490 -0.030 -20.231 1.00 91.56 99 CYS A N 1
ATOM 779 C CA . CYS A 1 99 ? 15.570 0.864 -19.538 1.00 91.56 99 CYS A CA 1
ATOM 780 C C . CYS A 1 99 ? 16.270 1.696 -18.460 1.00 91.56 99 CYS A C 1
ATOM 782 O O . CYS A 1 99 ? 17.053 1.169 -17.665 1.00 91.56 99 CYS A O 1
ATOM 784 N N . LYS A 1 100 ? 15.929 2.980 -18.372 1.00 93.88 100 LYS A N 1
ATOM 785 C CA . LYS A 1 100 ? 16.411 3.919 -17.350 1.00 93.88 100 LYS A CA 1
ATOM 786 C C . LYS A 1 100 ? 15.234 4.518 -16.587 1.00 93.88 100 LYS A C 1
ATOM 788 O O . LYS A 1 100 ? 14.122 4.596 -17.093 1.00 93.88 100 LYS A O 1
ATOM 793 N N . VAL A 1 101 ? 15.473 4.933 -15.346 1.00 93.62 101 VAL A N 1
ATOM 794 C CA . VAL A 1 101 ? 14.450 5.592 -14.522 1.00 93.62 101 VAL A CA 1
ATOM 795 C C . VAL A 1 101 ? 14.171 6.984 -15.083 1.00 93.62 101 VAL A C 1
ATOM 797 O O . VAL A 1 101 ? 15.070 7.821 -15.096 1.00 93.62 101 VAL A O 1
ATOM 800 N N . ALA A 1 102 ? 12.931 7.234 -15.497 1.00 94.31 102 ALA A N 1
ATOM 801 C CA . ALA A 1 102 ? 12.496 8.529 -16.018 1.00 94.31 102 ALA A CA 1
ATOM 802 C C . ALA A 1 102 ? 11.895 9.415 -14.917 1.00 94.31 102 ALA A C 1
ATOM 804 O O . ALA A 1 102 ? 12.119 10.622 -14.882 1.00 94.31 102 ALA A O 1
ATOM 805 N N . ALA A 1 103 ? 11.143 8.813 -13.991 1.00 94.94 103 ALA A N 1
ATOM 806 C CA . ALA A 1 103 ? 10.515 9.522 -12.882 1.00 94.94 103 ALA A CA 1
ATOM 807 C C . ALA A 1 103 ? 10.202 8.585 -11.709 1.00 94.94 103 ALA A C 1
ATOM 809 O O . ALA A 1 103 ? 10.000 7.383 -11.885 1.00 94.94 103 ALA A O 1
ATOM 810 N N . TYR A 1 104 ? 10.095 9.148 -10.502 1.00 97.19 104 TYR A N 1
ATOM 811 C CA . TYR A 1 104 ? 9.546 8.426 -9.354 1.00 97.19 104 TYR A CA 1
ATOM 812 C C . TYR A 1 104 ? 8.133 7.930 -9.654 1.00 97.19 104 TYR A C 1
ATOM 814 O O . TYR A 1 104 ? 7.300 8.693 -10.140 1.00 97.19 104 TYR A O 1
ATOM 822 N N . GLY A 1 105 ? 7.866 6.671 -9.325 1.00 95.38 105 GLY A N 1
ATOM 823 C CA . GLY A 1 105 ? 6.562 6.068 -9.555 1.00 95.38 105 GLY A CA 1
ATOM 824 C C . GLY A 1 105 ? 5.762 5.855 -8.279 1.00 95.38 105 GLY A C 1
ATOM 825 O O . GLY A 1 105 ? 6.156 6.251 -7.176 1.00 95.38 105 GLY A O 1
ATOM 826 N N . PHE A 1 106 ? 4.608 5.230 -8.466 1.00 96.44 106 PHE A N 1
ATOM 827 C CA . PHE A 1 106 ? 3.658 4.852 -7.432 1.00 96.44 106 PHE A CA 1
ATOM 828 C C . PHE A 1 106 ? 2.854 3.640 -7.912 1.00 96.44 106 PHE A C 1
ATOM 830 O O . PHE A 1 106 ? 2.721 3.399 -9.108 1.00 96.44 106 PHE A O 1
ATOM 837 N N . ASN A 1 107 ? 2.305 2.880 -6.975 1.00 97.31 107 ASN A N 1
ATOM 838 C CA . ASN A 1 107 ? 1.647 1.603 -7.243 1.00 97.31 107 ASN A CA 1
ATOM 839 C C . ASN A 1 107 ? 0.454 1.387 -6.298 1.00 97.31 107 ASN A C 1
ATOM 841 O O . ASN A 1 107 ? 0.309 0.332 -5.688 1.00 97.31 107 ASN A O 1
ATOM 845 N N . TYR A 1 108 ? -0.383 2.415 -6.148 1.00 97.31 108 TYR A N 1
ATOM 846 C CA . TYR A 1 108 ? -1.618 2.351 -5.369 1.00 97.31 108 TYR A CA 1
ATOM 847 C C . TYR A 1 108 ? -2.845 2.460 -6.280 1.00 97.31 108 TYR A C 1
ATOM 849 O O . TYR A 1 108 ? -2.798 3.073 -7.347 1.00 97.31 108 TYR A O 1
ATOM 857 N N . ARG A 1 109 ? -3.961 1.880 -5.832 1.00 97.19 109 ARG A N 1
ATOM 858 C CA . ARG A 1 109 ? -5.291 2.070 -6.422 1.00 97.19 109 ARG A CA 1
ATOM 859 C C . ARG A 1 109 ? -5.975 3.252 -5.736 1.00 97.19 109 ARG A C 1
ATOM 861 O O . ARG A 1 109 ? -5.841 3.414 -4.525 1.00 97.19 109 ARG A O 1
ATOM 868 N N . SER A 1 110 ? -6.722 4.059 -6.488 1.00 97.94 110 SER A N 1
ATOM 869 C CA . SER A 1 110 ? -7.544 5.137 -5.923 1.00 97.94 110 SER A CA 1
ATOM 870 C C . SER A 1 110 ? -8.520 4.610 -4.867 1.00 97.94 110 SER A C 1
ATOM 872 O O . SER A 1 110 ? -8.978 3.465 -4.953 1.00 97.94 110 SER A O 1
ATOM 874 N N . SER A 1 111 ? -8.877 5.454 -3.898 1.00 97.00 111 SER A N 1
ATOM 875 C CA . SER A 1 111 ? -9.912 5.130 -2.916 1.00 97.00 111 SER A CA 1
ATOM 876 C C . SER A 1 111 ? -11.225 4.749 -3.606 1.00 97.00 111 SER A C 1
ATOM 878 O O . SER A 1 111 ? -11.546 5.229 -4.694 1.00 97.00 111 SER A O 1
ATOM 880 N N . GLN A 1 112 ? -11.961 3.835 -2.984 1.00 97.50 112 GLN A N 1
ATOM 881 C CA . GLN A 1 112 ? -13.261 3.374 -3.459 1.00 97.50 112 GLN A CA 1
ATOM 882 C C . GLN A 1 112 ? -14.342 3.867 -2.495 1.00 97.50 112 GLN A C 1
ATOM 884 O O . GLN A 1 112 ? -14.074 4.084 -1.311 1.00 97.50 112 GLN A O 1
ATOM 889 N N . LEU A 1 113 ? -15.557 4.059 -3.004 1.00 97.06 113 LEU A N 1
ATOM 890 C CA . LEU A 1 113 ? -16.695 4.470 -2.186 1.00 97.06 113 LEU A CA 1
ATOM 891 C C . LEU A 1 113 ? -17.084 3.363 -1.197 1.00 97.06 113 LEU A C 1
ATOM 893 O O . LEU A 1 113 ? -16.866 2.178 -1.441 1.00 97.06 113 LEU A O 1
ATOM 897 N N . LEU A 1 114 ? -17.689 3.763 -0.078 1.00 94.50 114 LEU A N 1
ATOM 898 C CA . LEU A 1 114 ? -18.064 2.839 0.992 1.00 94.50 114 LEU A CA 1
ATOM 899 C C . LEU A 1 114 ? -19.325 2.027 0.689 1.00 94.50 114 LEU A C 1
ATOM 901 O O . LEU A 1 114 ? -19.479 0.955 1.257 1.00 94.50 114 LEU A O 1
ATOM 905 N N . TYR A 1 115 ? -20.232 2.534 -0.154 1.00 94.94 115 TYR A N 1
ATOM 906 C CA . TYR A 1 115 ? -21.502 1.879 -0.508 1.00 94.94 115 TYR A CA 1
ATOM 907 C C . TYR A 1 115 ? -22.284 1.311 0.695 1.00 94.94 115 TYR A C 1
ATOM 909 O O . TYR A 1 115 ? -22.853 0.229 0.626 1.00 94.94 115 TYR A O 1
ATOM 917 N N . GLY A 1 116 ? -22.285 2.027 1.826 1.00 96.19 116 GLY A N 1
ATOM 918 C CA . GLY A 1 116 ? -22.990 1.605 3.042 1.00 96.19 116 GLY A CA 1
ATOM 919 C C . GLY A 1 116 ? -22.344 0.443 3.809 1.00 96.19 116 GLY A C 1
ATOM 920 O O . GLY A 1 116 ? -22.955 -0.072 4.743 1.00 96.19 116 GLY A O 1
ATOM 921 N N . ARG A 1 117 ? -21.119 0.025 3.457 1.00 95.75 117 ARG A N 1
ATOM 922 C CA . ARG A 1 117 ? -20.379 -1.021 4.181 1.00 95.75 117 ARG A CA 1
ATOM 923 C C . ARG A 1 117 ? -20.199 -0.659 5.653 1.00 95.75 117 ARG A C 1
ATOM 925 O O . ARG A 1 117 ? -19.928 0.488 6.007 1.00 95.75 117 ARG A O 1
ATOM 932 N N . THR A 1 118 ? -20.287 -1.677 6.505 1.00 97.62 118 THR A N 1
ATOM 933 C CA . THR A 1 118 ? -20.003 -1.530 7.934 1.00 97.62 118 THR A CA 1
ATOM 934 C C . THR A 1 118 ? -18.498 -1.406 8.153 1.00 97.62 118 THR A C 1
ATOM 936 O O . THR A 1 118 ? -17.722 -2.219 7.656 1.00 97.62 118 THR A O 1
ATOM 939 N N . ILE A 1 119 ? -18.098 -0.411 8.942 1.00 98.06 119 ILE A N 1
ATOM 940 C CA . ILE A 1 119 ? -16.710 -0.169 9.334 1.00 98.06 119 ILE A CA 1
ATOM 941 C C . ILE A 1 119 ? -16.653 -0.175 10.857 1.00 98.06 119 ILE A C 1
ATOM 943 O O . ILE A 1 119 ? -17.364 0.5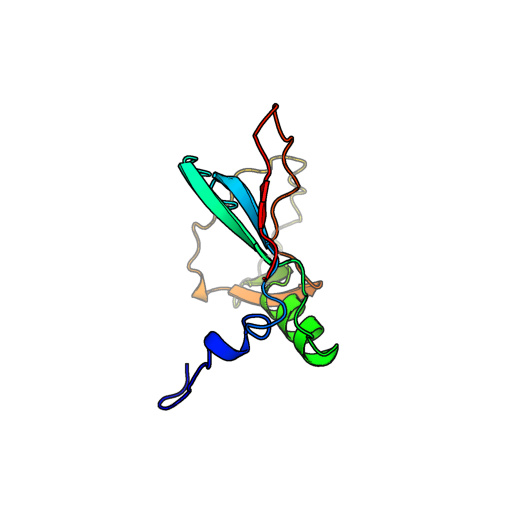95 11.505 1.00 98.06 119 ILE A O 1
ATOM 947 N N . LYS A 1 120 ? -15.829 -1.049 11.438 1.00 98.38 120 LYS A N 1
ATOM 948 C CA . LYS A 1 120 ? -15.710 -1.194 12.896 1.00 98.38 120 LYS A CA 1
ATOM 949 C C . LYS A 1 120 ? -14.325 -0.782 13.366 1.00 98.38 120 LYS A C 1
ATOM 951 O O . LYS A 1 120 ? -13.329 -1.113 12.731 1.00 98.38 120 LYS A O 1
ATOM 956 N N . LEU A 1 121 ? -14.279 -0.093 14.502 1.00 98.12 121 LEU A N 1
ATOM 957 C CA . LEU A 1 121 ? -13.048 0.204 15.226 1.00 98.12 121 LEU A CA 1
ATOM 958 C C . LEU A 1 121 ? -12.799 -0.888 16.269 1.00 98.12 121 LEU A C 1
ATOM 960 O O . LEU A 1 121 ? -13.641 -1.106 17.140 1.00 98.12 121 LEU A O 1
ATOM 964 N N . ALA A 1 122 ? -11.631 -1.518 16.214 1.00 97.50 122 ALA A N 1
ATOM 965 C CA . ALA A 1 122 ? -11.107 -2.348 17.286 1.00 97.50 122 ALA A CA 1
ATOM 966 C C . ALA A 1 122 ? -10.125 -1.521 18.121 1.00 97.50 122 ALA A C 1
ATOM 968 O O . ALA A 1 122 ? -9.164 -0.960 17.589 1.00 97.50 122 ALA A O 1
ATOM 969 N N . ARG A 1 123 ? -10.382 -1.432 19.428 1.00 94.81 123 ARG A N 1
ATOM 970 C CA . ARG A 1 123 ? -9.493 -0.769 20.387 1.00 94.81 123 ARG A CA 1
ATOM 971 C C . ARG A 1 123 ? -8.627 -1.802 21.100 1.00 94.81 123 ARG A C 1
ATOM 973 O O . ARG A 1 123 ? -9.041 -2.949 21.255 1.00 94.81 123 ARG A O 1
ATOM 980 N N . VAL A 1 124 ? -7.441 -1.383 21.525 1.00 88.62 124 VAL A N 1
ATOM 981 C CA . VAL A 1 124 ? -6.622 -2.156 22.459 1.00 88.62 124 VAL A CA 1
ATOM 982 C C . VAL A 1 124 ? -7.205 -1.948 23.857 1.00 88.62 124 VAL A C 1
ATOM 984 O O . VAL A 1 124 ? -7.522 -0.816 24.221 1.00 88.62 124 VAL A O 1
ATOM 987 N N . ASN A 1 125 ? -7.405 -3.045 24.589 1.00 73.12 125 ASN A N 1
ATOM 988 C CA . ASN A 1 125 ? -7.869 -3.031 25.978 1.00 73.12 125 ASN A CA 1
ATOM 989 C C . ASN A 1 125 ? -6.714 -2.795 26.951 1.00 73.12 125 ASN A C 1
ATOM 991 O O . ASN A 1 125 ? -5.607 -3.317 26.675 1.00 73.12 125 ASN A O 1
#

InterPro domains:
  IPR001148 Alpha carbonic anhydrase domain [PF00194] (6-64)
  IPR001148 Alpha carbonic anhydrase domain [PS51144] (1-88)
  IPR023561 Carbonic anhydrase, alpha-class [PTHR18952] (10-117)
  IPR036398 Alpha carbonic anhydrase domain superfamily [G3DSA:3.10.200.10] (1-86)
  IPR036398 Alpha carbonic anhydrase domain superfamily [SSF51069] (7-119)

Secondary structure (DSSP, 8-state):
--TT----HHHHSPPGGG--EEEEEEE-SSTT--EEEEEEEESSPPP--HHHHHHHHHHT-EEEEEETT-----------S----TTSS--S-GGGEEEEEEE-----PPP---TT---EEEPP-

Organism: NCBI:txid1737510